Protein 7B2S (pdb70)

B-factor: mean 14.45, std 8.13, range [5.36, 51.47]

Solvent-accessible surface area: 7993 Å² total; per-residue (Å²): 125,143,28,39,177,22,26,3,31,73,76,15,28,39,107,37,17,82,38,56,84,124,48,52,10,0,18,3,69,22,140,79,29,36,0,0,5,1,135,48,28,16,63,160,26,71,46,19,4,27,1,31,1,42,78,28,65,103,125,18,35,1,0,0,0,0,0,60,128,92,5,88,48,59,39,20,1,1,86,20,76,64,0,45,0,0,16,0,17,58,85,38,0,70,0,0,40,89,90,58,84,52,75,115,26,127,35,21,2,87,154,50,4,35,0,1,0,27,0,8,22,121,186,88,15,0,9,0,24,12,76,114,130,92,14,23,65,85,10,35,116,105,6,82,41,85,2,27,2,2,2,0,0,7,120,9,0,51,0,20,4,84,14,12,56,33,35,64,120,103,164,157

Organism: Homo sapiens (NCBI:txid9606)

GO terms:
  GO:0005515 protein binding (F, IPI)
  GO:0061630 ubiquitin protein ligase activity (F, IDA)
  GO:0005737 cytoplasm (C, IDA)
  GO:0030425 dendrite (C, IDA)
  GO:0043161 proteasome-mediated ubiquitin-dependent protein catabolic process (P, IDA)
  GO:0042803 protein homodimerization activity (F, IPI)
  GO:0019904 protein domain specific binding (F, IPI)

Secondary structure (DSSP, 8-state):
--S----B-GGGS-TTEEEETTTTEEEESSSS-EEEEBS--B-SSEEEEEEEEEEE-SS---EEEEE-TT--SSS-TTSSTTEEEEEE-SSEEEEEETTEEEEEEE----TT-EEEEEEETTTTEEEEEETTEE-SS--BS---S-BEEEEEE-TTEEEEEE-S---TTS--

Sequence (172 aa):
SMVAWFAFDPGSAHSSDIILSNDNLTVTCSSYYDDRVVLGKTGFSKGIHYWELTVDRYDNHPDPAFGVARMDVMMKDVMMLGKDDKAWAMYVDNNRSWFMHNNSHTNRTEGGITKGATTIGVLLDFNRKNLTFFINDEQQGPIAFDNVEGLFFPAVVSLLNRRNVQVTLHTGLPVPDFYS

Radius of gyration: 14.25 Å; Cα contacts (8 Å, |Δi|>4): 526; chains: 1; bounding box: 33×34×36 Å

Structure (mmCIF, N/CA/C/O backbone):
data_7B2S
#
_entry.id   7B2S
#
_cell.length_a   61.620
_cell.length_b   45.280
_cell.length_c   57.657
_cell.angle_alpha   90.000
_cell.angle_beta   106.960
_cell.angle_gamma   90.000
#
_symmetry.space_group_name_H-M   'C 1 2 1'
#
loop_
_entity.id
_entity.type
_entity.pdbx_description
1 polymer 'E3 ubiquitin-protein ligase TRIM9'
2 non-polymer 'SULFATE ION'
3 water water
#
loop_
_atom_site.group_PDB
_atom_site.id
_atom_site.type_symbol
_atom_site.label_atom_id
_atom_site.label_alt_id
_atom_site.label_comp_id
_atom_site.label_asym_id
_atom_site.label_entity_id
_atom_site.label_seq_id
_atom_site.pdbx_PDB_ins_code
_atom_site.Cartn_x
_atom_site.Cartn_y
_atom_site.Cartn_z
_atom_site.occupancy
_atom_site.B_iso_or_equiv
_atom_site.auth_seq_id
_atom_site.auth_comp_id
_atom_site.auth_asym_id
_atom_site.auth_atom_id
_atom_site.pdbx_PDB_model_num
ATOM 1 N N . SER A 1 1 ? -0.221 10.052 18.816 1.00 24.55 533 SER A N 1
ATOM 2 C CA . SER A 1 1 ? 0.803 11.126 18.871 1.00 21.94 533 SER A CA 1
ATOM 3 C C . SER A 1 1 ? 2.005 10.643 19.672 1.00 19.58 533 SER A C 1
ATOM 4 O O . SER A 1 1 ? 1.846 9.869 20.605 1.00 18.92 533 SER A O 1
ATOM 7 N N . MET A 1 2 ? 3.167 11.155 19.355 1.00 19.16 534 MET A N 1
ATOM 8 C CA . MET A 1 2 ? 4.388 10.869 20.138 1.00 19.73 534 MET A CA 1
ATOM 9 C C . MET A 1 2 ? 4.259 11.418 21.587 1.00 18.84 534 MET A C 1
ATOM 10 O O . MET A 1 2 ? 4.713 10.761 22.527 1.00 21.10 534 MET A O 1
ATOM 15 N N . VAL A 1 3 ? 3.612 12.564 21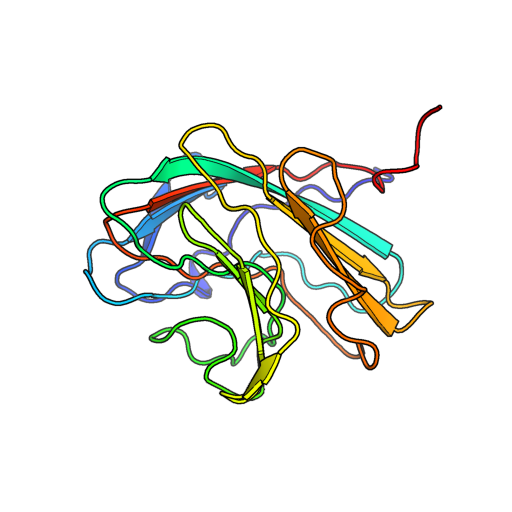.771 1.00 16.36 535 VAL A N 1
ATOM 16 C CA . VAL A 1 3 ? 3.357 13.172 23.116 1.00 14.38 535 VAL A CA 1
ATOM 17 C C . VAL A 1 3 ? 2.040 12.612 23.675 1.00 13.99 535 VAL A C 1
ATOM 18 O O . VAL A 1 3 ? 1.218 12.173 22.899 1.00 17.21 535 VAL A O 1
ATOM 22 N N . ALA A 1 4 ? 1.846 12.660 24.976 1.00 13.59 536 ALA A N 1
ATOM 23 C CA . ALA A 1 4 ? 0.593 12.229 25.640 1.00 13.67 536 ALA A CA 1
ATOM 24 C C . ALA A 1 4 ? -0.197 13.495 25.936 1.00 13.03 536 ALA A C 1
ATOM 25 O O . ALA A 1 4 ? 0.377 14.405 26.518 1.00 14.20 536 ALA A O 1
ATOM 27 N N . TRP A 1 5 ? -1.445 13.488 25.618 1.00 12.13 537 TRP A N 1
ATOM 28 C CA . TRP A 1 5 ? -2.391 14.547 26.014 1.00 12.07 537 TRP A CA 1
ATOM 29 C C . TRP A 1 5 ? -3.254 13.976 27.133 1.00 12.21 537 TRP A C 1
ATOM 30 O O . TRP A 1 5 ? -3.788 12.857 26.967 1.00 14.69 537 TRP A O 1
ATOM 41 N N . PHE A 1 6 ? -3.353 14.663 28.252 1.00 10.94 538 PHE A N 1
ATOM 42 C CA . PHE A 1 6 ? -4.242 14.234 29.362 1.00 10.73 538 PHE A CA 1
ATOM 43 C C . PHE A 1 6 ? -4.689 15.450 30.134 1.00 9.46 538 PHE A C 1
ATOM 44 O O . PHE A 1 6 ? -4.114 16.525 30.029 1.00 9.50 538 PHE A O 1
ATOM 52 N N . ALA A 1 7 ? -5.622 15.207 31.041 1.00 8.61 539 ALA A N 1
ATOM 53 C CA . ALA A 1 7 ? -6.129 16.202 31.982 1.00 8.05 539 ALA A CA 1
ATOM 54 C C . ALA A 1 7 ? -6.074 15.597 33.377 1.00 7.57 539 ALA A C 1
ATOM 55 O O . ALA A 1 7 ? -5.701 14.440 33.523 1.00 7.53 539 ALA A O 1
ATOM 57 N N . PHE A 1 8 ? -6.502 16.345 34.370 1.00 7.01 540 PHE A N 1
ATOM 58 C CA . PHE A 1 8 ? -6.687 15.790 35.718 1.00 6.97 540 PHE A CA 1
ATOM 59 C C . PHE A 1 8 ? -7.922 14.889 35.751 1.00 7.68 540 PHE A C 1
ATOM 60 O O . PHE A 1 8 ? -8.876 15.102 35.036 1.00 8.03 540 PHE A O 1
ATOM 68 N N . ASP A 1 9 ? -7.895 13.957 36.699 1.00 8.15 541 ASP A N 1
ATOM 69 C CA . ASP A 1 9 ? -8.963 12.963 36.920 1.00 9.14 541 ASP A CA 1
ATOM 70 C C . ASP A 1 9 ? -9.828 13.483 38.042 1.00 9.15 541 ASP A C 1
ATOM 71 O O . ASP A 1 9 ? -9.433 13.444 39.191 1.00 8.97 541 ASP A O 1
ATOM 76 N N . PRO A 1 10 ? -11.080 13.872 37.774 1.00 9.44 542 PRO A N 1
ATOM 77 C CA . PRO A 1 10 ? -11.972 14.284 38.851 1.00 10.28 542 PRO A CA 1
ATOM 78 C C . PRO A 1 10 ? -12.220 13.212 39.909 1.00 10.93 542 PRO A C 1
ATOM 79 O O . PRO A 1 10 ? -12.432 13.579 41.074 1.00 12.60 542 PRO A O 1
ATOM 83 N N . GLY A 1 11 ? -12.107 11.945 39.546 1.00 11.52 543 GLY A N 1
ATOM 84 C CA . GLY A 1 11 ? -12.306 10.850 40.515 1.00 12.46 543 GLY A CA 1
ATOM 85 C C . GLY A 1 11 ? -11.145 10.680 41.450 1.00 12.97 543 GLY A C 1
ATOM 86 O O . GLY A 1 11 ? -11.239 9.850 42.388 1.00 16.58 543 GLY A O 1
ATOM 87 N N . SER A 1 12 ? -10.016 11.281 41.159 1.00 12.22 544 SER A N 1
ATOM 88 C CA . SER A 1 12 ? -8.824 11.153 42.004 1.00 12.03 544 SER A CA 1
ATOM 89 C C . SER A 1 12 ? -8.796 12.264 43.044 1.00 12.22 544 SER A C 1
ATOM 90 O O . SER A 1 12 ? -7.897 12.219 43.939 1.00 14.25 544 SER A O 1
ATOM 93 N N . ALA A 1 13 ? -9.637 13.291 42.884 1.00 10.67 545 ALA A N 1
ATOM 94 C CA . ALA A 1 13 ? -9.462 14.545 43.609 1.00 10.01 545 ALA A CA 1
ATOM 95 C C . ALA A 1 13 ? -10.046 14.430 45.002 1.00 9.82 545 ALA A C 1
ATOM 96 O O . ALA A 1 13 ? -11.163 13.866 45.173 1.00 11.45 545 ALA A O 1
ATOM 98 N N . HIS A 1 14 ? -9.381 15.028 45.970 1.00 9.13 546 HIS A N 1
ATOM 99 C CA . HIS A 1 14 ? -10.072 15.328 47.257 1.00 10.05 546 HIS A CA 1
ATOM 100 C C . HIS A 1 14 ? -11.361 16.123 46.990 1.00 10.27 546 HIS A C 1
ATOM 101 O O . HIS A 1 14 ? -11.392 16.956 46.076 1.00 9.63 546 HIS A O 1
ATOM 108 N N . SER A 1 15 ? -12.324 16.040 47.900 1.00 11.08 547 SER A N 1
ATOM 109 C CA A SER A 1 15 ? -13.603 16.785 47.774 0.50 11.71 547 SER A CA 1
ATOM 110 C CA B SER A 1 15 ? -13.600 16.792 47.813 0.50 11.97 547 SER A CA 1
ATOM 111 C C . SER A 1 15 ? -13.363 18.304 47.713 1.00 11.34 547 SER A C 1
ATOM 112 O O . SER A 1 15 ? -14.175 18.980 47.096 1.00 12.49 547 SER A O 1
ATOM 117 N N . ASP A 1 16 ? -12.309 18.843 48.332 1.00 10.77 548 ASP A N 1
ATOM 118 C CA . ASP A 1 16 ? -12.095 20.327 48.386 1.00 10.33 548 ASP A CA 1
ATOM 119 C C . ASP A 1 16 ? -11.437 20.842 47.085 1.00 9.29 548 ASP A C 1
ATOM 120 O O . ASP A 1 16 ? -11.332 22.051 46.920 1.00 9.88 548 ASP A O 1
ATOM 125 N N . ILE A 1 17 ? -10.920 19.955 46.253 1.00 8.56 549 ILE A N 1
ATOM 126 C CA . ILE A 1 17 ? -10.294 20.369 44.966 1.00 8.29 549 ILE A CA 1
ATOM 127 C C . ILE A 1 17 ? -11.385 20.930 44.063 1.00 8.21 549 ILE A C 1
ATOM 128 O O . ILE A 1 17 ? -12.462 20.311 43.943 1.00 8.98 549 ILE A O 1
ATOM 133 N N . ILE A 1 18 ? -11.058 22.020 43.367 1.00 8.10 550 ILE A N 1
ATOM 134 C CA . ILE A 1 18 ? -11.930 22.615 42.330 1.00 8.43 550 ILE A CA 1
ATOM 135 C C . ILE A 1 18 ? -11.234 22.466 40.986 1.00 7.88 550 ILE A C 1
ATOM 136 O O . ILE A 1 18 ? -10.175 23.134 40.769 1.00 7.82 550 ILE A O 1
ATOM 141 N N . LEU A 1 19 ? -11.793 21.627 40.121 1.00 8.14 551 LEU A N 1
ATOM 142 C CA . LEU A 1 19 ? -11.298 21.448 38.747 1.00 8.02 551 LEU A CA 1
ATOM 143 C C . LEU A 1 19 ? -12.141 22.304 37.819 1.00 8.38 551 LEU A C 1
ATOM 144 O O . LEU A 1 19 ? -13.359 22.351 37.975 1.00 9.93 551 LEU A O 1
ATOM 149 N N . SER A 1 20 ? -11.513 22.926 36.863 1.00 7.86 552 SER A N 1
ATOM 150 C CA . SER A 1 20 ? -12.202 23.740 35.856 1.00 8.04 552 SER A CA 1
ATOM 151 C C . SER A 1 20 ? -11.483 23.638 34.533 1.00 7.35 552 SER A C 1
ATOM 152 O O . SER A 1 20 ? -10.431 22.955 34.466 1.00 6.77 552 SER A O 1
ATOM 155 N N . ASN A 1 21 ? -11.969 24.294 33.513 1.00 7.81 553 ASN A N 1
ATOM 156 C CA . ASN A 1 21 ? -11.236 24.437 32.247 1.00 7.46 553 ASN A CA 1
ATOM 157 C C . ASN A 1 21 ? -10.925 23.041 31.660 1.00 7.31 553 ASN A C 1
ATOM 158 O O . ASN A 1 21 ? -9.758 22.729 31.435 1.00 6.91 553 ASN A O 1
ATOM 163 N N . ASP A 1 22 ? -11.940 22.184 31.471 1.00 7.82 554 ASP A N 1
ATOM 164 C CA . ASP A 1 22 ? -11.773 20.849 30.873 1.00 8.32 554 ASP A CA 1
ATOM 165 C C . ASP A 1 22 ? -10.837 20.027 31.750 1.00 7.38 554 ASP A C 1
ATOM 166 O O . ASP A 1 22 ? -10.108 19.190 31.250 1.00 7.91 554 ASP A O 1
ATOM 171 N N . ASN A 1 23 ? -10.955 20.217 33.063 1.00 7.01 555 ASN A N 1
ATOM 172 C CA . ASN A 1 23 ? -10.145 19.507 34.070 1.00 6.98 555 ASN A CA 1
ATOM 173 C C . ASN A 1 23 ? -8.663 19.774 33.882 1.00 6.37 555 ASN A C 1
ATOM 174 O O . ASN A 1 23 ? -7.876 18.960 34.311 1.00 6.65 555 ASN A O 1
ATOM 179 N N . LEU A 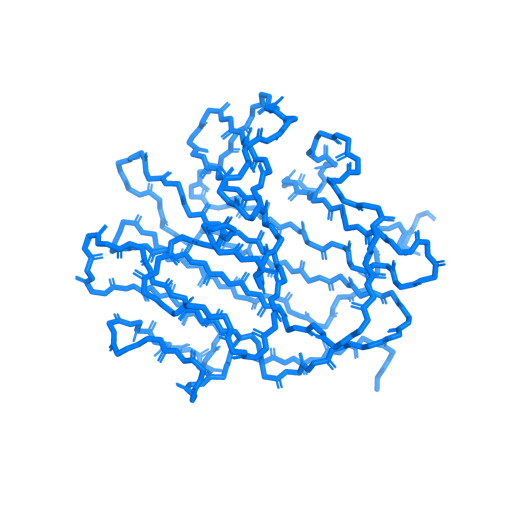1 24 ? -8.286 20.914 33.331 1.00 6.18 556 LEU A N 1
ATOM 180 C CA . LEU A 1 24 ? -6.872 21.313 33.147 1.00 6.31 556 LEU A CA 1
ATOM 181 C C . LEU A 1 24 ? -6.473 22.320 34.190 1.00 6.24 556 LEU A C 1
ATOM 182 O O . LEU A 1 24 ? -5.270 22.479 34.384 1.00 7.16 556 LEU A O 1
ATOM 187 N N . THR A 1 25 ? -7.378 22.976 34.858 1.00 6.25 557 THR A N 1
ATOM 188 C CA . THR A 1 25 ? -7.045 23.989 35.881 1.00 6.57 557 THR A CA 1
ATOM 189 C C . THR A 1 25 ? -7.525 23.498 37.213 1.00 7.03 557 THR A C 1
ATOM 190 O O . THR A 1 25 ? -8.632 22.876 37.300 1.00 6.87 557 THR A O 1
ATOM 194 N N . VAL A 1 26 ? -6.718 23.708 38.225 1.00 6.84 558 VAL A N 1
ATOM 195 C CA . VAL A 1 26 ? -7.068 23.240 39.582 1.00 7.40 558 VAL A CA 1
ATOM 196 C C . VAL A 1 26 ? -6.759 24.307 40.607 1.00 7.28 558 VAL A C 1
ATOM 197 O O . VAL A 1 26 ? -5.699 24.982 40.559 1.00 7.13 558 VAL A O 1
ATOM 201 N N . THR A 1 27 ? -7.649 24.395 41.574 1.00 7.65 559 THR A N 1
ATOM 202 C CA . THR A 1 27 ? -7.394 25.105 42.831 1.00 8.58 559 THR A CA 1
ATOM 203 C C . THR A 1 27 ? -8.107 24.298 43.931 1.00 8.61 559 THR A C 1
ATOM 204 O O . THR A 1 27 ? -8.453 23.133 43.737 1.00 8.34 559 THR A O 1
ATOM 208 N N . CYS A 1 28 ? -8.252 24.906 45.094 1.00 9.01 560 CYS A N 1
ATOM 209 C CA . CYS A 1 28 ? -8.769 24.229 46.271 1.00 9.28 560 CYS A CA 1
ATOM 210 C C . CYS A 1 28 ? -9.613 25.226 47.031 1.00 9.90 560 CYS A C 1
ATOM 211 O O . CYS A 1 28 ? -9.252 26.392 47.021 1.00 10.19 560 CYS A O 1
ATOM 214 N N . SER A 1 29 ? -10.626 24.763 47.744 1.00 10.62 561 SER A N 1
ATOM 215 C CA . SER A 1 29 ? -11.441 25.675 48.607 1.00 11.62 561 SER A CA 1
ATOM 216 C C . SER A 1 29 ? -10.833 25.824 50.008 1.00 12.32 561 SER A C 1
ATOM 217 O O . SER A 1 29 ? -11.237 26.756 50.718 1.00 14.03 561 SER A O 1
ATOM 220 N N . SER A 1 30 ? -9.938 24.948 50.411 1.00 11.93 562 SER A N 1
ATOM 221 C CA . SER A 1 30 ? -9.444 24.834 51.798 1.00 12.66 562 SER A CA 1
ATOM 222 C C . SER A 1 30 ? -8.110 25.554 51.901 1.00 12.06 562 SER A C 1
ATOM 223 O O . SER A 1 30 ? -7.320 25.530 50.945 1.00 10.97 562 SER A O 1
ATOM 226 N N . TYR A 1 31 ? -7.749 26.012 53.106 1.00 12.21 563 TYR A N 1
ATOM 227 C CA A TYR A 1 31 ? -6.400 26.385 53.491 0.50 12.76 563 TYR A CA 1
ATOM 228 C CA B TYR A 1 31 ? -6.323 26.412 53.356 0.50 11.92 563 TYR A CA 1
ATOM 229 C C . TYR A 1 31 ? -5.455 25.169 53.536 1.00 11.73 563 TYR A C 1
ATOM 230 O O . TYR A 1 31 ? -4.234 25.305 53.436 1.00 12.23 563 TYR A O 1
ATOM 247 N N . ASP A 1 32 ? -6.040 24.008 53.749 1.00 12.55 564 ASP A N 1
ATOM 248 C CA . ASP A 1 32 ? -5.263 22.744 53.806 1.00 13.84 564 ASP A CA 1
ATOM 249 C C . ASP A 1 32 ? -4.926 22.292 52.388 1.00 12.66 564 ASP A C 1
ATOM 250 O O . ASP A 1 32 ? -5.753 22.487 51.465 1.00 12.74 564 ASP A O 1
ATOM 255 N N . ASP A 1 33 ? -3.728 21.801 52.205 1.00 12.79 565 ASP A N 1
ATOM 256 C CA . ASP A 1 33 ? -3.284 21.240 50.903 1.00 12.52 565 ASP A CA 1
ATOM 257 C C . ASP A 1 33 ? -4.060 19.953 50.611 1.00 10.74 565 ASP A C 1
ATOM 258 O O . ASP A 1 33 ? -4.225 19.086 51.502 1.00 11.99 565 ASP A O 1
ATOM 263 N N . ARG A 1 34 ? -4.509 19.814 49.371 1.00 8.75 566 ARG A N 1
ATOM 264 C CA . ARG A 1 34 ? -5.281 18.654 48.904 1.00 8.57 566 ARG A CA 1
ATOM 265 C C . ARG A 1 34 ? -4.729 18.216 47.548 1.00 7.42 566 ARG A C 1
ATOM 266 O O . ARG A 1 34 ? -4.144 19.056 46.832 1.00 6.64 566 ARG A O 1
ATOM 274 N N . VAL A 1 35 ? -5.006 16.977 47.179 1.00 7.16 567 VAL A N 1
ATOM 275 C CA . VAL A 1 35 ? -4.384 16.312 46.010 1.00 6.82 567 VAL A CA 1
ATOM 276 C C . VAL A 1 35 ? -5.371 16.148 44.871 1.00 6.74 567 VAL A C 1
ATOM 277 O O . VAL A 1 35 ? -6.532 15.767 45.061 1.00 7.33 567 VAL A O 1
ATOM 281 N N . VAL A 1 36 ? -4.829 16.236 43.667 1.00 6.59 568 VAL A N 1
ATOM 282 C CA . VAL A 1 36 ? -5.468 15.682 42.469 1.00 7.10 568 VAL A CA 1
ATOM 283 C C . VAL A 1 36 ? -4.405 14.987 41.603 1.00 6.62 568 VAL A C 1
ATOM 284 O O . VAL A 1 36 ? -3.236 15.367 41.658 1.00 6.46 568 VAL A O 1
ATOM 288 N N . LEU A 1 37 ? -4.825 13.973 40.854 1.00 6.73 569 LEU A N 1
ATOM 289 C CA . LEU A 1 37 ? -3.929 13.219 39.950 1.00 7.08 569 LEU A CA 1
ATOM 290 C C . LEU A 1 37 ? -4.325 13.431 38.511 1.00 7.14 569 LEU A C 1
ATOM 291 O O . LEU A 1 37 ? -5.495 13.687 38.188 1.00 7.24 569 LEU A O 1
ATOM 296 N N . GLY A 1 38 ? -3.360 13.207 37.644 1.00 6.97 570 GLY A N 1
ATOM 297 C CA . GLY A 1 38 ? -3.611 13.065 36.210 1.00 7.57 570 GLY A CA 1
ATOM 298 C C . GLY A 1 38 ? -4.386 11.803 35.910 1.00 8.61 570 GLY A C 1
ATOM 299 O O . GLY A 1 38 ? -4.271 10.802 36.625 1.00 9.38 570 GLY A O 1
ATOM 300 N N . LYS A 1 39 ? -5.138 11.811 34.828 1.00 9.21 571 LYS A N 1
ATOM 301 C CA . LYS A 1 39 ? -5.956 10.650 34.427 1.00 10.67 571 LYS A CA 1
ATOM 302 C C . LYS A 1 39 ? -5.091 9.537 33.789 1.00 10.61 571 LYS A C 1
ATOM 303 O O . LYS A 1 39 ? -5.518 8.380 33.888 1.00 12.75 571 LYS A O 1
ATOM 309 N N . THR A 1 40 ? -3.992 9.865 33.133 1.00 10.03 572 THR A N 1
ATOM 310 C CA . THR A 1 40 ? -3.104 8.873 32.481 1.00 10.15 572 THR A CA 1
ATOM 311 C C . THR A 1 40 ? -2.012 8.415 33.460 1.00 9.82 572 THR A C 1
ATOM 312 O O . THR A 1 40 ? -1.320 9.274 34.003 1.00 10.72 572 THR A O 1
ATOM 316 N N . GLY A 1 41 ? -1.917 7.136 33.659 1.00 10.66 573 GLY A N 1
ATOM 317 C CA . GLY A 1 41 ? -0.811 6.539 34.413 1.00 10.82 573 GLY A CA 1
ATOM 318 C C . GLY A 1 41 ? 0.334 6.123 33.488 1.00 11.40 573 GLY A C 1
ATOM 319 O O . GLY A 1 41 ? 0.076 5.760 32.307 1.00 12.81 573 GLY A O 1
ATOM 320 N N . PHE A 1 42 ? 1.555 6.216 33.984 1.00 9.55 574 PHE A N 1
ATOM 321 C CA . PHE A 1 42 ? 2.764 5.834 33.235 1.00 9.89 574 PHE A CA 1
ATOM 322 C C . PHE A 1 42 ? 3.513 4.746 33.995 1.00 9.67 574 PHE A C 1
ATOM 323 O O . PHE A 1 42 ? 3.546 4.754 35.232 1.00 9.39 574 PHE A O 1
ATOM 331 N N . SER A 1 43 ? 4.077 3.793 33.271 1.00 9.95 575 SER A N 1
ATOM 332 C CA . SER A 1 43 ? 4.835 2.679 33.878 1.00 10.94 575 SER A CA 1
ATOM 333 C C . SER A 1 43 ? 6.100 2.367 33.106 1.00 10.77 575 SER A C 1
ATOM 334 O O . SER A 1 43 ? 6.862 1.491 33.586 1.00 11.86 575 SER A O 1
ATOM 337 N N . LYS A 1 44 ? 6.377 3.090 32.043 1.00 10.88 576 LYS A N 1
ATOM 338 C CA . LYS A 1 44 ? 7.569 2.854 31.207 1.00 11.62 576 LYS A CA 1
ATOM 339 C C . LYS A 1 44 ? 7.850 4.101 30.385 1.00 11.22 576 LYS A C 1
ATOM 340 O O . LYS A 1 44 ? 6.985 4.997 30.361 1.00 11.08 576 LYS A O 1
ATOM 346 N N . GLY A 1 45 ? 9.026 4.171 29.783 1.00 11.61 577 GLY A N 1
ATOM 347 C CA . GLY A 1 45 ? 9.399 5.273 28.899 1.00 11.55 577 GLY A CA 1
ATOM 348 C C . GLY A 1 45 ? 9.761 6.512 29.685 1.00 11.33 577 GLY A C 1
ATOM 349 O O . GLY A 1 45 ? 10.138 6.431 30.898 1.00 11.85 577 GLY A O 1
ATOM 350 N N . ILE A 1 46 ? 9.709 7.619 29.007 1.00 10.88 578 ILE A N 1
ATOM 351 C CA . ILE A 1 46 ? 10.093 8.933 29.562 1.00 10.99 578 ILE A CA 1
ATOM 352 C C . ILE A 1 46 ? 9.026 9.934 29.214 1.00 10.50 578 ILE A C 1
ATOM 353 O O . ILE A 1 46 ? 8.554 9.959 28.072 1.00 11.63 578 ILE A O 1
ATOM 358 N N . HIS A 1 47 ? 8.607 10.704 30.197 1.00 9.84 579 HIS A N 1
ATOM 359 C CA . HIS A 1 47 ? 7.436 11.591 30.067 1.00 9.41 579 HIS A CA 1
ATOM 360 C C . HIS A 1 47 ? 7.700 12.899 30.775 1.00 8.79 579 HIS A C 1
ATOM 361 O O . HIS A 1 47 ? 8.199 12.883 31.916 1.00 8.65 579 HIS A O 1
ATOM 368 N N . TYR A 1 48 ? 7.322 13.978 30.143 1.00 7.95 580 TYR A N 1
ATOM 369 C CA . TYR A 1 48 ? 7.465 15.353 30.638 1.00 7.54 580 TYR A CA 1
ATOM 370 C C . TYR A 1 48 ? 6.142 16.077 30.538 1.00 6.81 580 TYR A C 1
ATOM 371 O O . TYR A 1 48 ? 5.496 16.047 29.483 1.00 8.04 580 TYR A O 1
ATOM 380 N N . TRP A 1 49 ? 5.766 16.784 31.595 1.00 5.81 581 TRP A N 1
ATOM 381 C CA . TRP A 1 49 ? 4.601 17.693 31.565 1.00 5.72 581 TRP A CA 1
ATOM 382 C C . TRP A 1 49 ? 4.918 18.921 32.393 1.00 5.94 581 TRP A C 1
ATOM 383 O O . TRP A 1 49 ? 5.868 18.903 33.160 1.00 6.07 581 TRP A O 1
ATOM 394 N N . GLU A 1 50 ? 4.087 19.931 32.291 1.00 6.31 582 GLU A N 1
ATOM 395 C CA . GLU A 1 50 ? 4.306 21.216 32.964 1.00 7.13 582 GLU A CA 1
ATOM 396 C C . GLU A 1 50 ? 3.035 21.689 33.632 1.00 7.08 582 GLU A C 1
ATOM 397 O O . GLU A 1 50 ? 1.918 21.333 33.211 1.00 6.97 582 GLU A O 1
ATOM 403 N N . LEU A 1 51 ? 3.205 22.408 34.710 1.00 7.40 583 LEU A N 1
ATOM 404 C CA . LEU A 1 51 ? 2.144 23.186 35.392 1.00 7.96 583 LEU A CA 1
ATOM 405 C C . LEU A 1 51 ? 2.496 24.662 35.280 1.00 8.11 583 LEU A C 1
ATOM 406 O O . LEU A 1 51 ? 3.663 25.035 35.607 1.00 8.20 583 LEU A O 1
ATOM 411 N N . THR A 1 52 ? 1.545 25.489 34.904 1.00 8.06 584 THR A N 1
ATOM 412 C CA . THR A 1 52 ? 1.697 26.956 34.973 1.00 9.29 584 THR A CA 1
ATOM 413 C C . THR A 1 52 ? 1.028 27.462 36.238 1.00 8.96 584 THR A C 1
ATOM 414 O O . THR A 1 52 ? -0.101 27.029 36.580 1.00 8.87 584 THR A O 1
ATOM 418 N N . VAL A 1 53 ? 1.713 28.338 36.940 1.00 9.38 585 VAL A N 1
ATOM 419 C CA . VAL A 1 53 ? 1.187 28.936 38.185 1.00 10.35 585 VAL A CA 1
ATOM 420 C C . VAL A 1 53 ? 0.327 30.123 37.806 1.00 10.74 585 VAL A C 1
ATOM 421 O O . VAL A 1 53 ? 0.861 31.161 37.328 1.00 12.19 585 VAL A O 1
ATOM 425 N N . ASP A 1 54 ? -0.975 29.959 37.828 1.00 10.66 586 ASP A N 1
ATOM 426 C CA . ASP A 1 54 ? -1.922 31.034 37.456 1.00 11.34 586 ASP A CA 1
ATOM 427 C C . ASP A 1 54 ? -2.039 32.038 38.597 1.00 11.54 586 ASP A C 1
ATOM 428 O O . ASP A 1 54 ? -2.390 33.196 38.328 1.00 12.93 586 ASP A O 1
ATOM 433 N N . ARG A 1 55 ? -1.939 31.572 39.830 1.00 10.80 587 ARG A N 1
ATOM 434 C CA . ARG A 1 55 ? -2.166 32.409 41.031 1.00 11.05 587 ARG A CA 1
ATOM 435 C C . ARG A 1 55 ? -1.273 31.864 42.132 1.00 10.53 587 ARG A C 1
ATOM 436 O O . ARG A 1 55 ? -1.215 30.646 42.308 1.00 9.77 587 ARG A O 1
ATOM 444 N N . TYR A 1 56 ? -0.568 32.750 42.813 1.00 10.42 588 TYR A N 1
ATOM 445 C CA . TYR A 1 56 ? 0.294 32.419 43.949 1.00 10.57 588 TYR A CA 1
ATOM 446 C C . TYR A 1 56 ? 0.197 33.555 44.951 1.00 11.59 588 TYR A C 1
ATOM 447 O O . TYR A 1 56 ? 0.883 34.558 44.774 1.00 12.24 588 TYR A O 1
ATOM 456 N N . ASP A 1 57 ? -0.686 33.394 45.908 1.00 12.03 589 ASP A N 1
ATOM 457 C CA . ASP A 1 57 ? -0.974 34.408 46.958 1.00 12.85 589 ASP A CA 1
ATOM 458 C C . ASP A 1 57 ? -0.379 33.963 48.299 1.00 13.15 589 ASP A C 1
ATOM 459 O O . ASP A 1 57 ? -0.294 32.758 48.574 1.00 12.45 589 ASP A O 1
ATOM 464 N N . ASN A 1 58 ? 0.089 34.908 49.106 1.00 14.07 590 ASN A N 1
ATOM 465 C CA . ASN A 1 58 ? 0.789 34.575 50.373 1.00 14.73 590 ASN A CA 1
ATOM 466 C C . ASN A 1 58 ? 2.009 33.695 50.071 1.00 14.67 590 ASN A C 1
ATOM 467 O O . ASN A 1 58 ? 2.668 33.979 49.085 1.00 14.39 590 ASN A O 1
ATOM 472 N N . HIS A 1 59 ? 2.335 32.717 50.906 1.00 16.07 591 HIS A N 1
ATOM 473 C CA . HIS A 1 59 ? 3.635 31.987 50.802 1.00 17.40 591 HIS A CA 1
ATOM 474 C C . HIS A 1 59 ? 3.430 30.499 50.982 1.00 15.23 591 HIS A C 1
ATOM 475 O O . HIS A 1 59 ? 4.098 29.857 51.778 1.00 15.18 591 HIS A O 1
ATOM 482 N N . PRO A 1 60 ? 2.466 29.887 50.265 1.00 13.35 592 PRO A N 1
ATOM 483 C CA . PRO A 1 60 ? 2.220 28.480 50.435 1.00 12.22 592 PRO A CA 1
ATOM 484 C C . PRO A 1 60 ? 3.286 27.605 49.748 1.00 11.15 592 PRO A C 1
ATOM 485 O O . PRO A 1 60 ? 4.166 28.135 49.053 1.00 10.86 592 PRO A O 1
ATOM 489 N N . ASP A 1 61 ? 3.178 26.315 49.972 1.00 10.48 593 ASP A N 1
ATOM 490 C CA . ASP A 1 61 ? 4.103 25.289 49.449 1.00 10.47 593 ASP A CA 1
ATOM 491 C C . ASP A 1 61 ? 3.333 24.286 48.605 1.00 9.06 593 ASP A C 1
ATOM 492 O O . ASP A 1 61 ? 3.204 23.141 48.974 1.00 9.98 593 ASP A O 1
ATOM 497 N N . PRO A 1 62 ? 2.764 24.699 47.462 1.00 8.30 594 PRO A N 1
ATOM 498 C CA . PRO A 1 62 ? 2.189 23.725 46.540 1.00 7.32 594 PRO A CA 1
ATOM 499 C C . PRO A 1 62 ? 3.257 22.696 46.159 1.00 7.10 594 PRO A C 1
ATOM 500 O O . PRO A 1 62 ? 4.451 23.036 46.111 1.00 7.27 594 PRO A O 1
ATOM 504 N N . ALA A 1 63 ? 2.817 21.491 45.866 1.00 6.48 595 ALA A N 1
ATOM 505 C CA . ALA A 1 63 ? 3.716 20.362 45.536 1.00 6.40 595 ALA A CA 1
ATOM 506 C C . ALA A 1 63 ? 3.316 19.741 44.217 1.00 6.13 595 ALA A C 1
ATOM 507 O O . ALA A 1 63 ? 2.154 19.707 43.834 1.00 5.91 595 ALA A O 1
ATOM 509 N N . PHE A 1 64 ? 4.347 19.232 43.555 1.00 6.17 596 PHE A N 1
ATOM 510 C CA . PHE A 1 64 ? 4.272 18.716 42.180 1.00 6.10 596 PHE A CA 1
ATOM 511 C C . PHE A 1 64 ? 5.051 17.424 42.129 1.00 6.02 596 PHE A C 1
ATOM 512 O O . PHE A 1 64 ? 6.184 17.419 42.563 1.00 6.65 596 PHE A O 1
ATOM 520 N N . GLY A 1 65 ? 4.538 16.385 41.528 1.00 5.40 597 GLY A N 1
ATOM 521 C CA . GLY A 1 65 ? 5.332 15.174 41.384 1.00 5.65 597 GLY A CA 1
ATOM 522 C C . GLY A 1 65 ? 4.527 14.054 40.800 1.00 5.50 597 GLY A C 1
ATOM 523 O O . GLY A 1 65 ? 3.742 14.286 39.841 1.00 5.38 597 GLY A O 1
ATOM 524 N N . VAL A 1 66 ? 4.672 12.873 41.361 1.00 5.51 598 VAL A N 1
ATOM 525 C CA . VAL A 1 66 ? 4.009 11.651 40.911 1.00 5.97 598 VAL A CA 1
ATOM 526 C C . VAL A 1 66 ? 3.497 10.908 42.127 1.00 5.92 598 VAL A C 1
ATOM 527 O O . VAL A 1 66 ? 4.091 11.048 43.221 1.00 6.51 598 VAL A O 1
ATOM 531 N N . ALA A 1 67 ? 2.501 10.104 41.929 1.00 6.01 599 ALA A N 1
ATOM 532 C CA . ALA A 1 67 ? 1.921 9.358 43.040 1.00 6.43 599 ALA A CA 1
ATOM 533 C C . ALA A 1 67 ? 1.322 8.069 42.580 1.00 6.97 599 ALA A C 1
ATOM 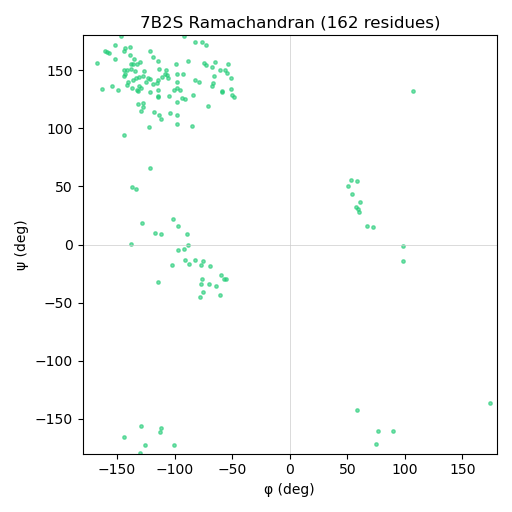534 O O . ALA A 1 67 ? 0.911 7.939 41.400 1.00 7.37 599 ALA A O 1
ATOM 536 N N . ARG A 1 68 ? 1.165 7.163 43.531 1.00 7.64 600 ARG A N 1
ATOM 537 C CA . ARG A 1 68 ? 0.338 5.989 43.326 1.00 8.67 600 ARG A CA 1
ATOM 538 C C . ARG A 1 68 ? -1.132 6.374 43.370 1.00 9.56 600 ARG A C 1
ATOM 539 O O . ARG A 1 68 ? -1.502 7.361 44.017 1.00 9.04 600 ARG A O 1
ATOM 547 N N . MET A 1 69 ? -1.965 5.565 42.742 1.00 10.74 601 MET A N 1
ATOM 548 C CA . MET A 1 69 ? -3.414 5.839 42.706 1.00 12.26 601 MET A CA 1
ATOM 549 C C . MET A 1 69 ? -3.985 5.949 44.137 1.00 11.86 601 MET A C 1
ATOM 550 O O . MET A 1 69 ? -4.935 6.761 44.296 1.00 12.17 601 MET A O 1
ATOM 555 N N . ASP A 1 70 ? -3.433 5.262 45.139 1.00 12.36 602 ASP A N 1
ATOM 556 C CA . ASP A 1 70 ? -4.009 5.246 46.503 1.00 13.22 602 ASP A CA 1
ATOM 557 C C . ASP A 1 70 ? -3.260 6.178 47.449 1.00 12.01 602 ASP A C 1
ATOM 558 O O . ASP A 1 70 ? -3.445 6.087 48.648 1.00 13.08 602 ASP A O 1
ATOM 563 N N . VAL A 1 71 ? -2.553 7.169 46.922 1.00 10.57 603 VAL A N 1
ATOM 564 C CA . VAL A 1 71 ? -1.933 8.215 47.771 1.00 10.18 603 VAL A CA 1
ATOM 565 C C . VAL A 1 71 ? -2.989 8.883 48.683 1.00 10.73 603 VAL A C 1
ATOM 566 O O . VAL A 1 71 ? -4.121 9.077 48.244 1.00 10.32 603 VAL A O 1
ATOM 570 N N . MET A 1 72 ? -2.584 9.305 49.868 1.00 12.15 604 MET A N 1
ATOM 571 C CA A MET A 1 72 ? -3.448 10.171 50.720 0.50 12.97 604 MET A CA 1
ATOM 572 C CA B MET A 1 72 ? -3.423 10.189 50.734 0.50 12.77 604 MET A CA 1
ATOM 573 C C . MET A 1 72 ? -3.882 11.395 49.891 1.00 11.57 604 MET A C 1
ATOM 574 O O . MET A 1 72 ? -3.016 12.054 49.295 1.00 11.13 604 MET A O 1
ATOM 583 N N . LYS A 1 73 ? -5.164 11.717 49.879 1.00 11.32 605 LYS A N 1
ATOM 584 C CA . LYS A 1 73 ? -5.634 12.854 49.056 1.00 10.48 605 LYS A CA 1
ATOM 585 C C . LYS A 1 73 ? -5.764 14.129 49.893 1.00 10.42 605 LYS A C 1
ATOM 586 O O . LYS A 1 73 ? -6.057 15.182 49.289 1.00 9.00 605 LYS A O 1
ATOM 592 N N . ASP A 1 74 ? -5.557 14.080 51.208 1.00 11.52 606 ASP A N 1
ATOM 593 C CA . ASP A 1 74 ? -5.910 15.213 52.070 1.00 12.51 606 ASP A CA 1
ATOM 594 C C . ASP A 1 74 ? -4.700 15.904 52.656 1.00 12.38 606 ASP A C 1
ATOM 595 O O . ASP A 1 74 ? -4.891 16.740 53.530 1.00 13.97 606 ASP A O 1
ATOM 600 N N . VAL A 1 75 ? -3.487 15.582 52.223 1.00 11.15 607 VAL A N 1
ATOM 601 C CA . VAL A 1 75 ? -2.233 16.181 52.723 1.00 11.65 607 VAL A CA 1
ATOM 602 C C . VAL A 1 75 ? -1.283 16.458 51.564 1.00 10.79 607 VAL A C 1
ATOM 603 O O . VAL A 1 75 ? -1.495 15.910 50.477 1.00 10.27 607 VAL A O 1
ATOM 607 N N . MET A 1 76 ? -0.294 17.279 51.807 1.00 11.24 608 MET A N 1
ATOM 608 C CA A MET A 1 76 ? 0.787 17.614 50.840 0.50 11.24 608 MET A CA 1
ATOM 609 C CA B MET A 1 76 ? 0.746 17.616 50.810 0.50 11.55 608 MET A CA 1
ATOM 610 C C . MET A 1 76 ? 1.319 16.330 50.212 1.00 11.12 608 MET A C 1
ATOM 611 O O . MET A 1 76 ? 1.591 15.363 50.941 1.00 10.24 608 MET A O 1
ATOM 620 N N . LEU A 1 77 ? 1.616 16.369 48.933 1.00 9.35 609 LEU A N 1
ATOM 621 C CA . LEU A 1 77 ? 2.328 15.247 48.292 1.00 9.61 609 LEU A CA 1
ATOM 622 C C . LEU A 1 77 ? 3.660 15.020 48.955 1.00 9.60 609 LEU A C 1
ATOM 623 O O . LEU A 1 77 ? 4.422 15.974 49.110 1.00 10.45 609 LEU A O 1
ATOM 628 N N . GLY A 1 78 ? 3.926 13.784 49.289 1.00 9.88 610 GLY A N 1
ATOM 629 C CA . GLY A 1 78 ? 5.196 13.323 49.858 1.00 10.38 610 GLY A CA 1
ATOM 630 C C . GLY A 1 78 ? 5.101 13.201 51.363 1.00 11.64 610 GLY A C 1
ATOM 631 O O . GLY A 1 78 ? 6.074 12.763 51.950 1.00 12.00 610 GLY A O 1
ATOM 632 N N . LYS A 1 79 ? 3.969 13.522 51.982 1.00 11.81 611 LYS A N 1
ATOM 633 C CA . LYS A 1 79 ? 3.784 13.283 53.433 1.00 13.56 611 LYS A CA 1
ATOM 634 C C . LYS A 1 79 ? 3.672 11.798 53.646 1.00 13.65 611 LYS A C 1
ATOM 635 O O . LYS A 1 79 ? 4.167 11.336 54.677 1.00 16.26 611 LYS A O 1
ATOM 641 N N . ASP A 1 80 ? 3.093 11.047 52.736 1.00 12.70 612 ASP A N 1
ATOM 642 C CA . ASP A 1 80 ? 3.023 9.568 52.844 1.00 12.73 612 ASP A CA 1
ATOM 643 C C . ASP A 1 80 ? 4.090 8.895 51.955 1.00 12.47 612 ASP A C 1
ATOM 644 O O . ASP A 1 80 ? 4.903 9.576 51.352 1.00 11.10 612 ASP A O 1
ATOM 649 N N . ASP A 1 81 ? 4.022 7.562 51.841 1.00 13.12 613 ASP A N 1
ATOM 650 C CA . ASP A 1 81 ? 5.048 6.802 51.089 1.00 13.07 613 ASP A CA 1
ATOM 651 C C . ASP A 1 81 ? 4.562 6.518 49.675 1.00 12.23 613 ASP A C 1
ATOM 652 O O . ASP A 1 81 ? 5.163 5.648 49.029 1.00 12.51 613 ASP A O 1
ATOM 657 N N . LYS A 1 82 ? 3.518 7.214 49.214 1.00 10.65 614 LYS A N 1
ATOM 658 C CA . LYS A 1 82 ? 2.908 6.921 47.906 1.00 10.33 614 LYS A CA 1
ATOM 659 C C . LYS A 1 82 ? 3.038 8.106 46.955 1.00 8.98 614 LYS A C 1
ATOM 660 O O . LYS A 1 82 ? 2.440 8.028 45.898 1.00 9.35 614 LYS A O 1
ATOM 666 N N . ALA A 1 83 ? 3.799 9.116 47.292 1.00 8.11 615 ALA A N 1
ATOM 667 C CA . ALA A 1 83 ? 4.074 10.233 46.378 1.00 7.84 615 ALA A CA 1
ATOM 668 C C . ALA A 1 83 ? 5.513 10.676 46.532 1.00 7.78 615 ALA A C 1
ATOM 669 O O . ALA A 1 83 ? 6.087 10.544 47.619 1.00 7.81 615 ALA A O 1
ATOM 671 N N . TRP A 1 84 ? 6.078 11.189 45.462 1.00 7.81 616 TRP A N 1
ATOM 672 C CA . TRP A 1 84 ? 7.449 11.696 45.312 1.00 8.10 616 TRP A CA 1
ATOM 673 C C . TRP A 1 84 ? 7.294 13.060 44.701 1.00 7.62 616 TRP A C 1
ATOM 674 O O . TRP A 1 84 ? 6.726 13.157 43.566 1.00 6.99 616 TRP A O 1
ATOM 685 N N . ALA A 1 85 ? 7.650 14.115 45.390 1.00 7.50 617 ALA A N 1
ATOM 686 C CA . ALA A 1 85 ? 7.259 15.457 44.950 1.00 7.13 617 ALA A CA 1
ATOM 687 C C . ALA A 1 85 ? 8.318 16.499 45.219 1.00 7.28 617 ALA A C 1
ATOM 688 O O . ALA A 1 85 ? 9.225 16.264 46.058 1.00 7.35 617 ALA A O 1
ATOM 690 N N . MET A 1 86 ? 8.156 17.636 44.623 1.00 7.07 618 MET A N 1
ATOM 691 C CA . MET A 1 86 ? 8.840 18.886 44.964 1.00 7.32 618 MET A CA 1
ATOM 692 C C . MET A 1 86 ? 7.797 19.850 45.467 1.00 7.53 618 MET A C 1
ATOM 693 O O . MET A 1 86 ? 6.824 20.050 44.764 1.00 7.60 618 MET A O 1
ATOM 698 N N . TYR A 1 87 ? 7.989 20.439 46.628 1.00 7.34 619 TYR A N 1
ATOM 699 C CA . TYR A 1 87 ? 7.159 21.589 47.054 1.00 7.63 619 TYR A CA 1
ATOM 700 C C . TYR A 1 87 ? 7.994 22.828 46.983 1.00 8.28 619 TYR A C 1
ATOM 701 O O . TYR A 1 87 ? 9.245 22.748 47.091 1.00 8.19 619 TYR A O 1
ATOM 710 N N . VAL A 1 88 ? 7.355 23.968 46.730 1.00 8.33 620 VAL A N 1
ATOM 711 C CA . VAL A 1 88 ? 8.109 25.192 46.404 1.00 9.17 620 VAL A CA 1
ATOM 712 C C . VAL A 1 88 ? 7.277 26.399 46.784 1.00 9.78 620 VAL A C 1
ATOM 713 O O . VAL A 1 88 ? 6.061 26.389 46.554 1.00 9.41 620 VAL A O 1
ATOM 717 N N . ASP A 1 89 ? 7.920 27.375 47.393 1.00 10.28 621 ASP A N 1
ATOM 718 C CA . ASP A 1 89 ? 7.297 28.680 47.701 1.00 11.39 621 ASP A CA 1
ATOM 719 C C . ASP A 1 89 ? 7.948 29.760 46.839 1.00 12.67 621 ASP A C 1
ATOM 720 O O . ASP A 1 89 ? 8.481 29.437 45.756 1.00 12.31 621 ASP A O 1
ATOM 725 N N . ASN A 1 90 ? 7.859 30.994 47.279 1.00 14.67 622 ASN A N 1
ATOM 726 C CA . ASN A 1 90 ? 8.433 32.127 46.521 1.00 16.04 622 ASN A CA 1
ATOM 727 C C . ASN A 1 90 ? 9.963 32.078 46.531 1.00 16.57 622 ASN A C 1
ATOM 728 O O . ASN A 1 90 ? 10.534 32.786 45.696 1.00 18.88 622 ASN A O 1
ATOM 733 N N . ASN A 1 91 ? 10.607 31.339 47.449 1.00 15.82 623 ASN A N 1
ATOM 734 C CA . ASN A 1 91 ? 12.076 31.437 47.722 1.00 17.00 623 ASN A CA 1
ATOM 735 C C . ASN A 1 91 ? 12.869 30.172 47.373 1.00 15.13 623 ASN A C 1
ATOM 736 O O . ASN A 1 91 ? 14.082 30.268 47.165 1.00 14.94 623 ASN A O 1
ATOM 741 N N . ARG A 1 92 ? 12.281 28.987 47.500 1.00 12.80 624 ARG A N 1
ATOM 742 C CA . ARG A 1 92 ? 13.093 27.768 47.625 1.00 12.13 624 ARG A CA 1
ATOM 743 C C . ARG A 1 92 ? 12.200 26.553 47.445 1.00 11.07 624 ARG A C 1
ATOM 744 O O . ARG A 1 92 ? 10.960 26.644 47.686 1.00 11.51 624 ARG A O 1
ATOM 752 N N . SER A 1 93 ? 12.792 25.454 47.060 1.00 10.53 625 SER A N 1
ATOM 753 C CA . SER A 1 93 ? 12.088 24.158 46.988 1.00 9.60 625 SER A CA 1
ATOM 754 C C . SER A 1 93 ? 12.731 23.161 47.922 1.00 9.62 625 SER A C 1
ATOM 755 O O . SER A 1 93 ? 13.906 23.288 48.280 1.00 9.90 625 SER A O 1
ATOM 758 N N . TRP A 1 94 ? 11.971 22.121 48.223 1.00 9.01 626 TRP A N 1
ATOM 759 C CA . TRP A 1 94 ? 12.431 20.865 48.824 1.00 9.15 626 TRP A CA 1
ATOM 760 C C . TRP A 1 94 ? 11.847 19.711 48.055 1.00 8.51 626 TRP A C 1
ATOM 761 O O . TRP A 1 94 ? 10.772 19.869 47.445 1.00 8.09 626 TRP A O 1
ATOM 772 N N . PHE A 1 95 ? 12.495 18.554 48.091 1.00 8.32 627 PHE A N 1
ATOM 773 C CA . PHE A 1 95 ? 11.872 17.293 47.651 1.00 8.51 627 PHE A CA 1
ATOM 774 C C . PHE A 1 95 ? 11.347 16.535 48.841 1.00 8.99 627 PHE A C 1
ATOM 775 O O . PHE A 1 95 ? 11.864 16.663 49.979 1.00 8.96 627 PHE A O 1
ATOM 783 N N . MET A 1 96 ? 10.254 15.819 48.671 1.00 9.10 628 MET A N 1
ATOM 784 C CA . MET A 1 96 ? 9.570 15.147 49.795 1.00 10.90 628 MET A CA 1
ATOM 785 C C . MET A 1 96 ? 9.064 13.786 49.381 1.00 10.21 628 MET A C 1
ATOM 786 O O . MET A 1 96 ? 8.445 13.625 48.291 1.00 8.72 628 MET A O 1
ATOM 791 N N . HIS A 1 97 ? 9.211 12.839 50.277 1.00 10.21 629 HIS A N 1
ATOM 792 C CA . HIS A 1 97 ? 8.699 11.465 50.162 1.00 10.51 629 HIS A CA 1
ATOM 793 C C . HIS A 1 97 ? 8.721 10.864 51.541 1.00 10.93 629 HIS A C 1
ATOM 794 O O . HIS A 1 97 ? 9.741 11.036 52.244 1.00 11.30 629 HIS A O 1
ATOM 801 N N . ASN A 1 98 ? 7.643 10.204 51.932 1.00 11.33 630 ASN A N 1
ATOM 802 C CA . ASN A 1 98 ? 7.553 9.497 53.216 1.00 12.63 630 ASN A CA 1
ATOM 803 C C . ASN A 1 98 ? 7.811 10.469 54.378 1.00 12.57 630 ASN A C 1
ATOM 804 O O . ASN A 1 98 ? 8.404 10.038 55.400 1.00 12.05 630 ASN A O 1
ATOM 809 N N . ASN A 1 99 ? 7.440 11.725 54.235 1.00 12.01 631 ASN A N 1
ATOM 810 C CA . ASN A 1 99 ? 7.615 12.796 55.252 1.00 12.67 631 ASN A CA 1
ATOM 811 C C . ASN A 1 99 ? 9.097 13.129 55.465 1.00 12.76 631 ASN A C 1
ATOM 812 O O . ASN A 1 99 ? 9.406 13.805 56.423 1.00 14.43 631 ASN A O 1
ATOM 817 N N . SER A 1 100 ? 9.958 12.715 54.564 1.00 12.02 632 SER A N 1
ATOM 818 C CA . SER A 1 100 ? 11.395 13.030 54.544 1.00 12.16 632 SER A CA 1
ATOM 819 C C . SER A 1 100 ? 11.628 14.199 53.565 1.00 11.55 632 SER A C 1
ATOM 820 O O . SER A 1 100 ? 11.251 14.079 52.395 1.00 10.42 632 SER A O 1
ATOM 823 N N . HIS A 1 101 ? 12.216 15.294 54.021 1.00 11.08 633 HIS A N 1
ATOM 824 C CA . HIS A 1 101 ? 12.566 16.446 53.180 1.00 10.33 633 HIS A CA 1
ATOM 825 C C . HIS A 1 101 ? 14.008 16.315 52.737 1.00 10.54 633 HIS A C 1
ATOM 826 O O . HIS A 1 101 ? 14.879 16.085 53.609 1.00 10.77 633 HIS A O 1
ATOM 833 N N . THR A 1 102 ? 14.292 16.510 51.452 1.00 10.30 634 THR A N 1
ATOM 834 C CA . THR A 1 102 ? 15.668 16.363 50.913 1.00 10.77 634 THR A CA 1
ATOM 835 C C . THR A 1 102 ? 16.011 17.470 49.919 1.00 10.88 634 THR A C 1
ATOM 836 O O . THR A 1 102 ? 15.100 18.024 49.252 1.00 9.95 634 THR A O 1
ATOM 840 N N . ASN A 1 103 ? 17.297 17.742 49.767 1.00 11.68 635 ASN A N 1
ATOM 841 C CA . ASN A 1 103 ? 17.856 18.531 48.647 1.00 12.97 635 ASN A CA 1
ATOM 842 C C . ASN A 1 103 ? 17.154 19.887 48.521 1.00 12.36 635 ASN A C 1
ATOM 843 O O . ASN A 1 103 ? 16.677 20.236 47.444 1.00 12.90 635 ASN A O 1
ATOM 848 N N . ARG A 1 104 ? 17.128 20.668 49.560 1.00 12.04 636 ARG A N 1
ATOM 849 C CA . ARG A 1 104 ? 16.685 22.058 49.503 1.00 12.03 636 ARG A CA 1
ATOM 850 C C . ARG A 1 104 ? 17.420 22.779 48.384 1.00 12.44 636 ARG A C 1
ATOM 851 O O . ARG A 1 104 ? 18.654 22.651 48.308 1.00 13.84 636 ARG A O 1
ATOM 859 N N . THR A 1 105 ? 16.716 23.534 47.578 1.00 12.18 637 THR A N 1
ATOM 860 C CA . THR A 1 105 ? 17.308 24.266 46.433 1.00 12.99 637 THR A CA 1
ATOM 861 C C . THR A 1 105 ? 16.811 25.700 46.462 1.00 13.39 637 THR A C 1
ATOM 862 O O . THR A 1 105 ? 15.609 25.921 46.584 1.00 13.10 637 THR A O 1
ATOM 866 N N . GLU A 1 106 ? 17.702 26.673 46.320 1.00 15.34 638 GLU A N 1
ATOM 867 C CA . GLU A 1 106 ? 17.290 28.080 46.190 1.00 16.66 638 GLU A CA 1
ATOM 868 C C . GLU A 1 106 ? 16.513 28.317 44.901 1.00 16.36 638 GLU A C 1
ATOM 869 O O . GLU A 1 106 ? 16.817 27.700 43.860 1.00 18.06 638 GLU A O 1
ATOM 875 N N . GLY A 1 107 ? 15.542 29.200 44.983 1.00 15.88 639 GLY A N 1
ATOM 876 C CA . GLY A 1 107 ? 14.713 29.605 43.856 1.00 15.55 639 GLY A CA 1
ATOM 877 C C . GLY A 1 107 ? 13.341 29.041 43.943 1.00 15.49 639 GLY A C 1
ATOM 878 O O . GLY A 1 107 ? 13.215 27.810 44.139 1.00 14.41 639 GLY A O 1
ATOM 879 N N . GLY A 1 108 ? 12.348 29.892 43.741 1.00 14.86 640 GLY A N 1
ATOM 880 C CA . GLY A 1 108 ? 10.949 29.530 43.905 1.00 14.01 640 GLY A CA 1
ATOM 881 C C . GLY A 1 108 ? 10.082 29.898 42.728 1.00 13.83 640 GLY A C 1
ATOM 882 O O . GLY A 1 108 ? 10.606 30.141 41.590 1.00 14.52 640 GLY A O 1
ATOM 883 N N . ILE A 1 109 ? 8.805 30.055 43.007 1.00 12.98 641 ILE A N 1
ATOM 884 C CA . ILE A 1 109 ? 7.777 30.295 41.984 1.00 13.30 641 ILE A CA 1
ATOM 885 C C . ILE A 1 109 ? 7.085 31.608 42.280 1.00 15.48 641 ILE A C 1
ATOM 886 O O . ILE A 1 109 ? 7.196 32.166 43.385 1.00 16.14 641 ILE A O 1
ATOM 891 N N . THR A 1 110 ? 6.356 32.059 41.295 1.00 15.66 642 THR A N 1
ATOM 892 C CA . THR A 1 110 ? 5.583 33.291 41.292 1.00 16.95 642 THR A CA 1
ATOM 893 C C . THR A 1 110 ? 4.500 33.131 40.243 1.00 15.54 642 THR A C 1
ATOM 894 O O . THR A 1 110 ? 4.536 32.151 39.462 1.00 14.01 642 THR A O 1
ATOM 898 N N . LYS A 1 111 ? 3.501 33.971 40.247 1.00 14.88 643 LYS A N 1
ATOM 899 C CA . LYS A 1 111 ? 2.481 33.952 39.194 1.00 14.57 643 LYS A CA 1
ATOM 900 C C . LYS A 1 111 ? 3.208 33.969 37.846 1.00 14.55 643 LYS A C 1
ATOM 901 O O . LYS A 1 111 ? 4.154 34.815 37.646 1.00 15.58 643 LYS A O 1
ATOM 907 N N . GLY A 1 112 ? 2.857 33.053 36.984 1.00 12.78 644 GLY A N 1
ATOM 908 C CA . GLY A 1 112 ? 3.407 32.936 35.644 1.00 13.06 644 GLY A CA 1
ATOM 909 C C . GLY A 1 112 ? 4.493 31.889 35.574 1.00 12.56 644 GLY A C 1
ATOM 910 O O . GLY A 1 112 ? 4.899 31.562 34.457 1.00 13.47 644 GLY A O 1
ATOM 911 N N . ALA A 1 113 ? 5.025 31.411 36.687 1.00 11.96 645 ALA A N 1
ATOM 912 C CA . ALA A 1 113 ? 6.106 30.416 36.625 1.00 11.29 645 ALA A CA 1
ATOM 913 C C . ALA A 1 113 ? 5.593 29.133 36.010 1.00 10.39 645 ALA A C 1
ATOM 914 O O . ALA A 1 113 ? 4.426 28.831 36.137 1.00 10.76 645 ALA A O 1
ATOM 916 N N . THR A 1 114 ? 6.501 28.356 35.468 1.00 9.89 646 THR A N 1
ATOM 917 C CA A THR A 1 114 ? 6.206 26.977 34.992 0.50 9.65 646 THR A CA 1
ATOM 918 C CA B THR A 1 114 ? 6.221 26.988 34.976 0.50 10.19 646 THR A CA 1
ATOM 919 C C . THR A 1 114 ? 7.017 25.995 35.814 1.00 9.67 646 THR A C 1
ATOM 920 O O . THR A 1 114 ? 8.183 26.295 36.156 1.00 10.69 646 THR A O 1
ATOM 927 N N . ILE A 1 115 ? 6.400 24.873 36.155 1.00 8.51 647 ILE A N 1
ATOM 928 C CA . ILE A 1 115 ? 7.045 23.740 36.841 1.00 8.90 647 ILE A CA 1
ATOM 929 C C . ILE A 1 115 ? 7.031 22.590 35.867 1.00 8.56 647 ILE A C 1
ATOM 930 O O . ILE A 1 115 ? 5.927 22.244 35.395 1.00 10.46 647 ILE A O 1
ATOM 935 N N . GLY A 1 116 ? 8.157 21.970 35.597 1.00 7.53 648 GLY A N 1
ATOM 936 C CA . GLY A 1 116 ? 8.232 20.785 34.744 1.00 7.37 648 GLY A CA 1
ATOM 937 C C . GLY A 1 116 ? 8.590 19.566 35.551 1.00 6.93 648 GLY A C 1
ATOM 938 O O . GLY A 1 116 ? 9.367 19.639 36.536 1.00 7.18 648 GLY A O 1
ATOM 939 N N . VAL A 1 117 ? 8.029 18.437 35.184 1.00 6.62 649 VAL A N 1
ATOM 940 C CA . VAL A 1 117 ? 8.233 17.150 35.874 1.00 6.75 649 VAL A CA 1
ATOM 941 C C . VAL A 1 117 ? 8.655 16.141 34.827 1.00 6.80 649 VAL A C 1
ATOM 942 O O . VAL A 1 117 ? 7.921 15.971 33.851 1.00 6.94 649 VAL A O 1
ATOM 946 N N . LEU A 1 118 ? 9.849 15.585 34.971 1.00 6.89 650 LEU A N 1
ATOM 947 C CA . LEU A 1 118 ? 10.414 14.614 34.018 1.00 7.34 650 LEU A CA 1
ATOM 948 C C . LEU A 1 118 ? 10.511 13.248 34.686 1.00 7.44 650 LEU A C 1
ATOM 949 O O . LEU A 1 118 ? 11.370 13.046 35.605 1.00 7.64 650 LEU A O 1
ATOM 954 N N . LEU A 1 119 ? 9.668 12.337 34.292 1.00 7.52 651 LEU A N 1
ATOM 955 C CA . LEU A 1 119 ? 9.542 10.998 34.870 1.00 7.72 651 LEU A CA 1
ATOM 956 C C . LEU A 1 119 ? 10.204 10.028 33.914 1.00 7.94 651 LEU A C 1
ATOM 957 O O . LEU A 1 119 ? 9.722 9.863 32.758 1.00 7.79 651 LEU A O 1
ATOM 962 N N . ASP A 1 120 ? 11.317 9.412 34.314 1.00 8.67 652 ASP A N 1
ATOM 963 C CA . ASP A 1 120 ? 12.174 8.619 33.381 1.00 9.63 652 ASP A CA 1
ATOM 964 C C . ASP A 1 120 ? 12.289 7.208 33.924 1.00 9.91 652 ASP A C 1
ATOM 965 O O . ASP A 1 120 ? 13.085 6.989 34.850 1.00 10.05 652 ASP A O 1
ATOM 970 N N . PHE A 1 121 ? 11.541 6.281 33.368 1.00 10.06 653 PHE A N 1
ATOM 971 C CA . PHE A 1 121 ? 11.569 4.871 33.827 1.00 10.59 653 PHE A CA 1
ATOM 972 C C . PHE A 1 121 ? 12.794 4.120 33.319 1.00 11.64 653 PHE A C 1
ATOM 973 O O . PHE A 1 121 ? 13.157 3.138 33.964 1.00 12.93 653 PHE A O 1
ATOM 981 N N . ASN A 1 122 ? 13.473 4.619 32.311 1.00 11.95 654 ASN A N 1
ATOM 982 C CA . ASN A 1 122 ? 14.688 3.929 31.821 1.00 13.52 654 ASN A CA 1
ATOM 983 C C . ASN A 1 122 ? 15.841 4.176 32.793 1.00 13.33 654 ASN A C 1
ATOM 984 O O . ASN A 1 122 ? 16.546 3.211 33.089 1.00 14.20 654 ASN A O 1
ATOM 989 N N . ARG A 1 123 ? 15.991 5.392 33.325 1.00 12.63 655 ARG A N 1
ATOM 990 C CA . ARG A 1 123 ? 17.000 5.743 34.363 1.00 13.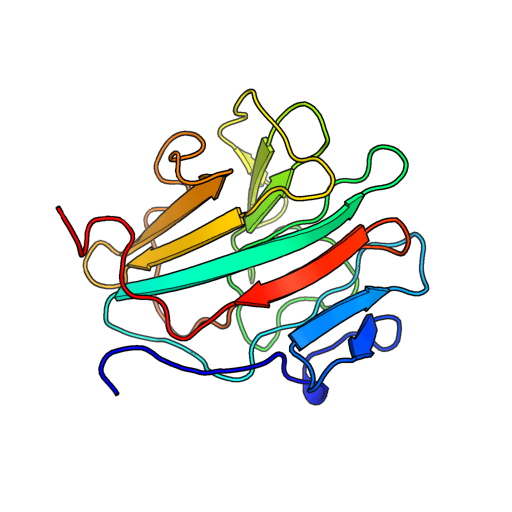02 655 ARG A CA 1
ATOM 991 C C . ARG A 1 123 ? 16.434 5.590 35.776 1.00 12.17 655 ARG A C 1
ATOM 992 O O . ARG A 1 123 ? 17.199 5.724 36.732 1.00 12.62 655 ARG A O 1
ATOM 1000 N N . LYS A 1 124 ? 15.155 5.265 35.899 1.00 11.95 656 LYS A N 1
ATOM 1001 C CA . LYS A 1 124 ? 14.414 5.214 37.180 1.00 11.93 656 LYS A CA 1
ATOM 1002 C C . LYS A 1 124 ? 14.628 6.496 37.942 1.00 12.11 656 LYS A C 1
ATOM 1003 O O . LYS A 1 124 ? 14.789 6.416 39.186 1.00 12.41 656 LYS A O 1
ATOM 1009 N N . ASN A 1 125 ? 14.436 7.652 37.313 1.00 11.66 657 ASN A N 1
ATOM 1010 C CA . ASN A 1 125 ? 14.507 8.885 38.102 1.00 11.73 657 ASN A CA 1
ATOM 1011 C C . ASN A 1 125 ? 13.469 9.924 37.765 1.00 10.16 657 ASN A C 1
ATOM 1012 O O . ASN A 1 125 ? 12.676 9.768 36.850 1.00 10.15 657 ASN A O 1
ATOM 1017 N N . LEU A 1 126 ? 13.428 10.904 38.611 1.00 9.03 658 LEU A N 1
ATOM 1018 C CA . LEU A 1 126 ? 12.460 11.987 38.599 1.00 8.38 658 LEU A CA 1
ATOM 1019 C C . LEU A 1 126 ? 13.231 13.288 38.745 1.00 8.36 658 LEU A C 1
ATOM 1020 O O . LEU A 1 126 ? 13.999 13.399 39.697 1.00 8.76 658 LEU A O 1
ATOM 1025 N N . THR A 1 127 ? 13.102 14.180 37.787 1.00 8.27 659 THR A N 1
ATOM 1026 C CA . THR A 1 127 ? 13.786 15.463 37.747 1.00 8.55 659 THR A CA 1
ATOM 1027 C C . THR A 1 127 ? 12.744 16.568 37.642 1.00 7.70 659 THR A C 1
ATOM 1028 O O . THR A 1 127 ? 11.772 16.418 36.892 1.00 7.88 659 THR A O 1
ATOM 1032 N N . PHE A 1 128 ? 12.990 17.688 38.307 1.00 7.53 660 PHE A N 1
ATOM 1033 C CA . PHE A 1 128 ? 12.106 18.851 38.309 1.00 7.41 660 PHE A CA 1
ATOM 1034 C C . PHE A 1 128 ? 12.778 20.022 37.619 1.00 7.92 660 PHE A C 1
ATOM 1035 O O . PHE A 1 128 ? 14.030 20.174 37.692 1.00 8.28 660 PHE A O 1
ATOM 1043 N N . PHE A 1 129 ? 11.950 20.880 37.031 1.00 7.90 661 PHE A N 1
ATOM 1044 C CA . PHE A 1 129 ? 12.336 22.105 36.325 1.00 8.52 661 PHE A CA 1
ATOM 1045 C C . PHE A 1 129 ? 11.475 23.237 36.837 1.00 8.22 661 PHE A C 1
ATOM 1046 O O . PHE A 1 129 ? 10.285 23.022 37.152 1.00 8.03 661 PHE A O 1
ATOM 1054 N N . ILE A 1 130 ? 12.056 24.418 36.935 1.00 8.72 662 ILE A N 1
ATOM 1055 C CA . ILE A 1 130 ? 11.304 25.665 37.160 1.00 9.31 662 ILE A CA 1
ATOM 1056 C C . ILE A 1 130 ? 11.737 26.639 36.077 1.00 9.96 662 ILE A C 1
ATOM 1057 O O . ILE A 1 130 ? 12.954 26.833 35.887 1.00 10.89 662 ILE A O 1
ATOM 1062 N N . ASN A 1 131 ? 10.787 27.108 35.308 1.00 10.26 663 ASN A N 1
ATOM 1063 C CA . ASN A 1 131 ? 11.038 28.107 34.237 1.00 11.24 663 ASN A CA 1
ATOM 1064 C C . ASN A 1 131 ? 12.132 27.606 33.282 1.00 12.42 663 ASN A C 1
ATOM 1065 O O . ASN A 1 131 ? 13.082 28.371 32.970 1.00 13.65 663 ASN A O 1
ATOM 1070 N N . ASP A 1 132 ? 12.043 26.335 32.913 1.00 13.45 664 ASP A N 1
ATOM 1071 C CA . ASP A 1 132 ? 12.871 25.678 31.868 1.00 15.00 664 ASP A CA 1
ATOM 1072 C C . ASP A 1 132 ? 14.308 25.478 32.350 1.00 15.61 664 ASP A C 1
ATOM 1073 O O . ASP A 1 132 ? 15.143 25.164 31.515 1.00 18.20 664 ASP A O 1
ATOM 1078 N N . GLU A 1 133 ? 14.587 25.592 33.641 1.00 14.45 665 GLU A N 1
ATOM 1079 C CA . GLU A 1 133 ? 15.914 25.266 34.212 1.00 14.95 665 GLU A CA 1
ATOM 1080 C C . GLU A 1 133 ? 15.746 24.129 35.222 1.00 13.15 665 GLU A C 1
ATOM 1081 O O . GLU A 1 133 ? 14.826 24.232 36.044 1.00 12.27 665 GLU A O 1
ATOM 1087 N N . GLN A 1 134 ? 16.634 23.154 35.242 1.00 12.22 666 GLN A N 1
ATOM 1088 C CA . GLN A 1 134 ? 16.581 22.062 36.221 1.00 11.47 666 GLN A CA 1
ATOM 1089 C C . GLN A 1 134 ? 16.664 22.674 37.618 1.00 11.66 666 GLN A C 1
ATOM 1090 O O . GLN A 1 134 ? 17.560 23.511 37.859 1.00 12.64 666 GLN A O 1
ATOM 1096 N N . GLN A 1 135 ? 15.779 22.259 38.511 1.00 10.55 667 GLN A N 1
ATOM 1097 C CA . GLN A 1 135 ? 15.736 22.705 39.924 1.00 11.04 667 GLN A CA 1
ATOM 1098 C C . GLN A 1 135 ? 16.432 21.668 40.775 1.00 11.57 667 GLN A C 1
ATOM 1099 O O . GLN A 1 135 ? 15.844 20.587 40.980 1.00 12.24 667 GLN A O 1
ATOM 1105 N N . GLY A 1 136 ? 17.655 21.958 41.204 1.00 12.61 668 GLY A N 1
ATOM 1106 C CA . GLY A 1 136 ? 18.352 21.050 42.099 1.00 12.71 668 GLY A CA 1
ATOM 1107 C C . GLY A 1 136 ? 18.869 19.823 41.359 1.00 13.38 668 GLY A C 1
ATOM 1108 O O . GLY A 1 136 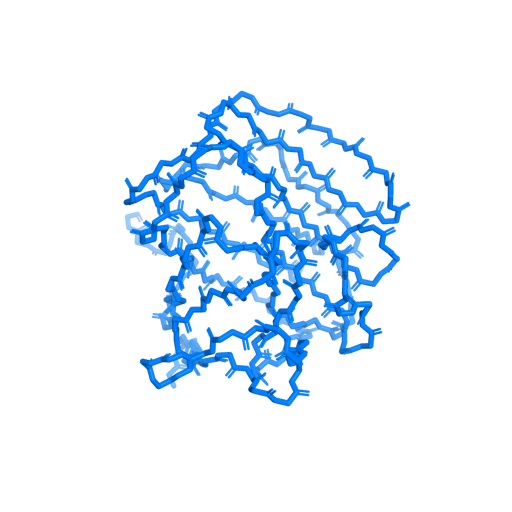? 18.829 19.743 40.117 1.00 13.79 668 GLY A O 1
ATOM 1109 N N . PRO A 1 137 ? 19.373 18.831 42.121 1.00 13.22 669 PRO A N 1
ATOM 1110 C CA . PRO A 1 137 ? 19.790 17.576 41.553 1.00 13.48 669 PRO A CA 1
ATOM 1111 C C . PRO A 1 137 ? 18.579 16.746 41.126 1.00 12.65 669 PRO A C 1
ATOM 1112 O O . PRO A 1 137 ? 17.434 17.060 41.507 1.00 12.22 669 PRO A O 1
ATOM 1116 N N . ILE A 1 138 ? 18.834 15.645 40.432 1.00 12.61 670 ILE A N 1
ATOM 1117 C CA . ILE A 1 138 ? 17.817 14.574 40.236 1.00 12.31 670 ILE A CA 1
ATOM 1118 C C . ILE A 1 138 ? 17.215 14.265 41.602 1.00 12.06 670 ILE A C 1
ATOM 1119 O O . ILE A 1 138 ? 17.946 14.116 42.588 1.00 13.10 670 ILE A O 1
ATOM 1124 N N . ALA A 1 139 ? 15.902 14.309 41.709 1.00 10.91 671 ALA A N 1
ATOM 1125 C CA . ALA A 1 139 ? 15.236 14.311 43.016 1.00 10.77 671 ALA A CA 1
ATOM 1126 C C . ALA A 1 139 ? 15.215 12.907 43.597 1.00 11.12 671 ALA A C 1
ATOM 1127 O O . ALA A 1 139 ? 15.424 12.742 44.813 1.00 11.47 671 ALA A O 1
ATOM 1129 N N . PHE A 1 140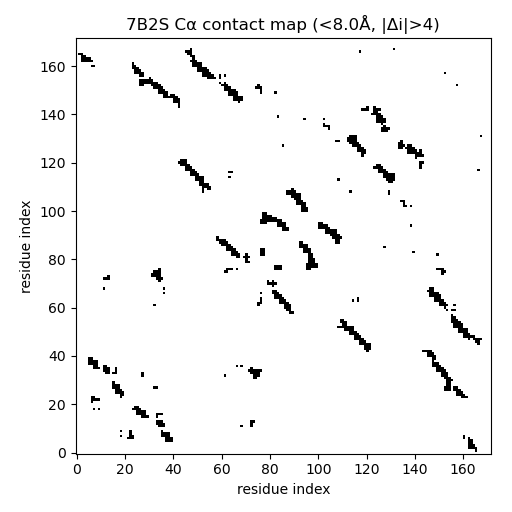 ? 14.875 11.924 42.772 1.00 10.76 672 PHE A N 1
ATOM 1130 C CA . PHE A 1 140 ? 14.698 10.539 43.228 1.00 10.98 672 PHE A CA 1
ATOM 1131 C C . PHE A 1 140 ? 15.220 9.618 42.159 1.00 10.95 672 PHE A C 1
ATOM 1132 O O . PHE A 1 140 ? 15.097 9.939 40.979 1.00 10.15 672 PHE A O 1
ATOM 1140 N N . ASP A 1 141 ? 15.780 8.484 42.571 1.00 11.94 673 ASP A N 1
ATOM 1141 C CA . ASP A 1 141 ? 16.503 7.542 41.683 1.00 12.65 673 ASP A CA 1
ATOM 1142 C C . ASP A 1 141 ? 16.001 6.098 41.804 1.00 13.26 673 ASP A C 1
ATOM 1143 O O . ASP A 1 141 ? 16.718 5.211 41.345 1.00 13.02 673 ASP A O 1
ATOM 1148 N N . ASN A 1 142 ? 14.820 5.835 42.341 1.00 14.00 674 ASN A N 1
ATOM 1149 C CA . ASN A 1 142 ? 14.292 4.444 42.377 1.00 15.78 674 ASN A CA 1
ATOM 1150 C C . ASN A 1 142 ? 12.834 4.484 41.899 1.00 16.06 674 ASN A C 1
ATOM 1151 O O . ASN A 1 142 ? 11.999 3.727 42.444 1.00 18.07 674 ASN A O 1
ATOM 1156 N N . VAL A 1 143 ? 12.615 5.162 40.792 1.00 15.89 675 VAL A N 1
ATOM 1157 C CA . VAL A 1 143 ? 11.285 5.245 40.126 1.00 16.72 675 VAL A CA 1
ATOM 1158 C C . VAL A 1 143 ? 10.931 3.935 39.489 1.00 17.79 675 VAL A C 1
ATOM 1159 O O . VAL A 1 143 ? 11.635 3.506 38.488 1.00 19.83 675 VAL A O 1
ATOM 1163 N N . GLU A 1 144 ? 9.844 3.325 39.921 1.00 16.97 676 GLU A N 1
ATOM 1164 C CA . GLU A 1 144 ? 9.322 2.173 39.188 1.00 18.86 676 GLU A CA 1
ATOM 1165 C C . GLU A 1 144 ? 7.854 1.965 39.529 1.00 17.36 676 GLU A C 1
ATOM 1166 O O . GLU A 1 144 ? 7.348 2.623 40.454 1.00 16.12 676 GLU A O 1
ATOM 1172 N N . GLY A 1 145 ? 7.187 1.155 38.728 1.00 16.28 677 GLY A N 1
ATOM 1173 C CA . GLY A 1 145 ? 5.779 0.794 38.927 1.00 15.22 677 GLY A CA 1
ATOM 1174 C C . GLY A 1 145 ? 4.891 1.786 38.218 1.00 13.50 677 GLY A C 1
ATOM 1175 O O . GLY A 1 145 ? 5.385 2.543 37.350 1.00 16.37 677 GLY A O 1
ATOM 1176 N N . LEU A 1 146 ? 3.648 1.838 38.604 1.00 12.11 678 LEU 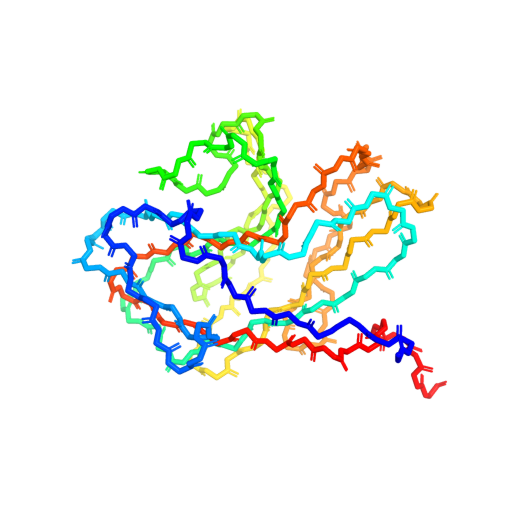A N 1
ATOM 1177 C CA . LEU A 1 146 ? 2.639 2.704 37.973 1.00 10.28 678 LEU A CA 1
ATOM 1178 C C . LEU A 1 146 ? 2.546 4.036 38.730 1.00 9.05 678 LEU A C 1
ATOM 1179 O O . LEU A 1 146 ? 2.281 4.028 39.941 1.00 8.41 678 LEU A O 1
ATOM 1184 N N . PHE A 1 147 ? 2.699 5.130 38.009 1.00 8.36 679 PHE A N 1
ATOM 1185 C CA . PHE A 1 147 ? 2.647 6.469 38.565 1.00 8.11 679 PHE A CA 1
ATOM 1186 C C . PHE A 1 147 ? 1.668 7.349 37.820 1.00 7.46 679 PHE A C 1
ATOM 1187 O O . PHE A 1 147 ? 1.618 7.293 36.616 1.00 8.48 679 PHE A O 1
ATOM 1195 N N . PHE A 1 148 ? 1.022 8.224 38.550 1.00 6.67 680 PHE A N 1
ATOM 1196 C CA . PHE A 1 148 ? 0.177 9.287 37.968 1.00 6.29 680 PHE A CA 1
ATOM 1197 C C . PHE A 1 148 ? 0.810 10.615 38.276 1.00 5.94 680 PHE A C 1
ATOM 1198 O O . PHE A 1 148 ? 1.248 10.844 39.425 1.00 6.03 680 PHE A O 1
ATOM 1206 N N . PRO A 1 149 ? 0.783 11.570 37.343 1.00 5.70 681 PRO A N 1
ATOM 1207 C CA . PRO A 1 149 ? 1.074 12.957 37.666 1.00 5.36 681 PRO A CA 1
ATOM 1208 C C . PRO A 1 149 ? 0.231 13.390 38.853 1.00 5.40 681 PRO A C 1
ATOM 1209 O O . PRO A 1 149 ? -0.945 13.034 38.944 1.00 6.02 681 PRO A O 1
ATOM 1213 N N . ALA A 1 150 ? 0.805 14.215 39.712 1.00 5.48 682 ALA A N 1
ATOM 1214 C CA . ALA A 1 150 ? 0.138 14.610 40.971 1.00 5.57 682 ALA A CA 1
ATOM 1215 C C . ALA A 1 150 ? 0.459 16.063 41.290 1.00 5.56 682 ALA A C 1
ATOM 1216 O O . ALA A 1 150 ? 1.580 16.531 41.063 1.00 5.36 682 ALA A O 1
ATOM 1218 N N . VAL A 1 151 ? -0.522 16.736 41.872 1.00 5.50 683 VAL A N 1
ATOM 1219 C CA A VAL A 1 151 ? -0.400 18.120 42.412 0.50 5.77 683 VAL A CA 1
ATOM 1220 C CA B VAL A 1 151 ? -0.313 18.080 42.469 0.50 6.13 683 VAL A CA 1
ATOM 1221 C C . VAL A 1 151 ? -1.063 18.150 43.784 1.00 6.13 683 VAL A C 1
ATOM 1222 O O . VAL A 1 151 ? -2.108 17.536 43.921 1.00 6.17 683 VAL A O 1
ATOM 1229 N N . SER A 1 152 ? -0.497 18.857 44.729 1.00 6.28 684 SER A N 1
ATOM 1230 C CA . SER A 1 152 ? -1.237 19.244 45.936 1.00 6.81 684 SER A CA 1
ATOM 1231 C C . SER A 1 152 ? -1.170 20.751 46.086 1.00 6.85 684 SER A C 1
ATOM 1232 O O . SER A 1 152 ? -0.127 21.355 45.792 1.00 7.05 684 SER A O 1
ATOM 1235 N N . LEU A 1 153 ? -2.254 21.365 46.488 1.00 6.97 685 LEU A N 1
ATOM 1236 C CA A LEU A 1 153 ? -2.280 22.833 46.689 0.50 7.37 685 LEU A CA 1
ATOM 1237 C CA B LEU A 1 153 ? -2.277 22.834 46.700 0.50 7.28 685 LEU A CA 1
ATOM 1238 C C . LEU A 1 153 ? -3.468 23.206 47.574 1.00 7.69 685 LEU A C 1
ATOM 1239 O O . LEU A 1 153 ? -4.314 22.360 47.882 1.00 7.94 685 LEU A O 1
ATOM 1248 N N . ASN A 1 154 ? -3.504 24.468 47.930 1.00 8.02 686 ASN A N 1
ATOM 1249 C CA . ASN A 1 154 ? -4.551 25.033 48.778 1.00 8.42 686 ASN A CA 1
ATOM 1250 C C . ASN A 1 154 ? -5.166 26.224 48.064 1.00 8.55 686 ASN A C 1
ATOM 1251 O O . ASN A 1 154 ? -4.828 26.491 46.907 1.00 8.46 686 ASN A O 1
ATOM 1256 N N . ARG A 1 155 ? -6.034 26.939 48.761 1.00 8.76 687 ARG A N 1
ATOM 1257 C CA A ARG A 1 155 ? -6.847 28.038 48.160 0.50 8.93 687 ARG A CA 1
ATOM 1258 C CA B ARG A 1 155 ? -6.837 28.026 48.140 0.50 9.15 687 ARG A CA 1
ATOM 1259 C C . ARG A 1 155 ? -5.964 29.230 47.731 1.00 9.17 687 ARG A C 1
ATOM 1260 O O . ARG A 1 155 ? -6.476 30.108 47.010 1.00 9.52 687 ARG A O 1
ATOM 1275 N N . ASN A 1 156 ? -4.682 29.283 48.099 1.00 8.95 688 ASN A N 1
ATOM 1276 C CA . ASN A 1 156 ? -3.803 30.395 47.705 1.00 9.34 688 ASN A CA 1
ATOM 1277 C C . ASN A 1 156 ? -3.118 30.148 46.348 1.00 9.12 688 ASN A C 1
ATOM 1278 O O . ASN A 1 156 ? -2.307 30.970 45.939 1.00 8.95 688 ASN A O 1
ATOM 1283 N N . VAL A 1 157 ? -3.375 29.011 45.717 1.00 8.69 689 VAL A N 1
ATOM 1284 C CA . VAL A 1 157 ? -2.700 28.654 44.443 1.00 8.81 689 VAL A CA 1
ATOM 1285 C C . VAL A 1 157 ? -3.720 28.152 43.444 1.00 8.65 689 VAL A C 1
ATOM 1286 O O . VAL A 1 157 ? -4.673 27.432 43.828 1.00 8.77 689 VAL A O 1
ATOM 1290 N N . GLN A 1 158 ? -3.505 28.494 42.179 1.00 8.11 690 GLN A N 1
ATOM 1291 C CA . GLN A 1 158 ? -4.209 27.861 41.056 1.00 8.50 690 GLN A CA 1
ATOM 1292 C C . GLN A 1 158 ? -3.139 27.469 40.056 1.00 7.87 690 GLN A C 1
ATOM 1293 O O . GLN A 1 158 ? -2.260 28.295 39.764 1.00 7.32 690 GLN A O 1
ATOM 1299 N N . VAL A 1 159 ? -3.228 26.281 39.494 1.00 7.17 691 VAL A N 1
ATOM 1300 C CA . VAL A 1 159 ? -2.306 25.884 38.404 1.00 7.40 691 VAL A CA 1
ATOM 1301 C C . VAL A 1 159 ? -3.090 25.320 37.233 1.00 6.61 691 VAL A C 1
ATOM 1302 O O . VAL A 1 159 ? -4.205 24.853 37.424 1.00 6.62 691 VAL A O 1
ATOM 1306 N N . THR A 1 160 ? -2.448 25.378 36.060 1.00 6.47 692 THR A N 1
ATOM 1307 C CA . THR A 1 160 ? -2.971 24.807 34.809 1.00 6.86 692 THR A CA 1
ATOM 1308 C C . THR A 1 160 ? -1.978 23.802 34.283 1.00 6.43 692 THR A C 1
ATOM 1309 O O . THR A 1 160 ? -0.800 24.099 34.200 1.00 6.97 692 THR A O 1
ATOM 1313 N N . LEU A 1 161 ? -2.484 22.637 33.941 1.00 6.05 693 LEU A N 1
ATOM 1314 C CA . LEU A 1 161 ? -1.729 21.501 33.422 1.00 6.60 693 LEU A CA 1
ATOM 1315 C C . LEU A 1 161 ? -1.522 21.640 31.922 1.00 7.45 693 LEU A C 1
ATOM 1316 O O . LEU A 1 161 ? -2.456 21.891 31.193 1.00 8.09 693 LEU A O 1
ATOM 1321 N N . HIS A 1 162 ? -0.275 21.511 31.494 1.00 7.83 694 HIS A N 1
ATOM 1322 C CA . HIS A 1 162 ? 0.123 21.487 30.089 1.00 8.56 694 HIS A CA 1
ATOM 1323 C C . HIS A 1 162 ? 0.758 20.152 29.756 1.00 8.34 694 HIS A C 1
ATOM 1324 O O . HIS A 1 162 ? 1.846 19.834 30.254 1.00 8.28 694 HIS A O 1
ATOM 1331 N N . THR A 1 163 ? 0.090 19.403 28.904 1.00 8.75 695 THR A N 1
ATOM 1332 C CA . THR A 1 163 ? 0.563 18.109 28.381 1.00 8.60 695 THR A CA 1
ATOM 1333 C C . THR A 1 163 ? 0.834 18.276 26.900 1.00 8.85 695 THR A C 1
ATOM 1334 O O . THR A 1 163 ? 1.087 19.400 26.424 1.00 9.45 695 THR A O 1
ATOM 1338 N N . GLY A 1 164 ? 0.904 17.173 26.180 1.00 9.02 696 GLY A N 1
ATOM 1339 C CA . GLY A 1 164 ? 1.338 17.180 24.786 1.00 9.05 696 GLY A CA 1
A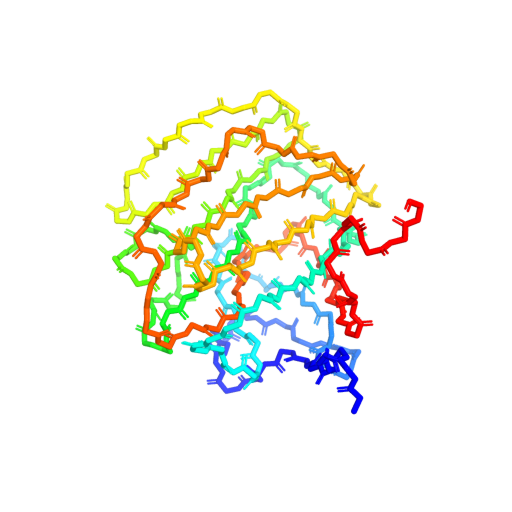TOM 1340 C C . GLY A 1 164 ? 2.764 17.733 24.604 1.00 9.24 696 GLY A C 1
ATOM 1341 O O . GLY A 1 164 ? 3.092 18.271 23.537 1.00 10.67 696 GLY A O 1
ATOM 1342 N N . LEU A 1 165 ? 3.612 17.556 25.592 1.00 9.08 697 LEU A N 1
ATOM 1343 C CA . LEU A 1 165 ? 5.008 18.052 25.509 1.00 9.44 697 LEU A CA 1
ATOM 1344 C C . LEU A 1 165 ? 5.979 16.909 25.284 1.00 9.63 697 LEU A C 1
ATOM 1345 O O . LEU A 1 165 ? 5.842 15.846 25.884 1.00 10.40 697 LEU A O 1
ATOM 1350 N N . PRO A 1 166 ? 7.016 17.139 24.503 1.00 10.22 698 PRO A N 1
ATOM 1351 C CA . PRO A 1 166 ? 8.166 16.237 24.456 1.00 10.94 698 PRO A CA 1
ATOM 1352 C C . PRO A 1 166 ? 9.139 16.530 25.615 1.00 11.45 698 PRO A C 1
ATOM 1353 O O . PRO A 1 166 ? 8.955 17.467 26.363 1.00 12.46 698 PRO A O 1
ATOM 1357 N N . VAL A 1 167 ? 10.180 15.702 25.756 1.00 13.48 699 VAL A N 1
ATOM 1358 C CA . VAL A 1 167 ? 11.213 15.908 26.803 1.00 14.37 699 VAL A CA 1
ATOM 1359 C C . VAL A 1 167 ? 11.924 17.267 26.620 1.00 14.82 699 VAL A C 1
ATOM 1360 O O . VAL A 1 167 ? 11.972 17.819 25.527 1.00 15.04 699 VAL A O 1
ATOM 1364 N N . PRO A 1 168 ? 12.406 17.923 27.702 1.00 15.92 700 PRO A N 1
ATOM 1365 C CA . PRO A 1 168 ? 12.991 19.270 27.583 1.00 18.56 700 PRO A CA 1
ATOM 1366 C C . PRO A 1 168 ? 14.139 19.433 26.588 1.00 22.59 700 PRO A C 1
ATOM 1367 O O . PRO A 1 168 ? 14.282 20.529 26.026 1.00 25.97 700 PRO A O 1
ATOM 1371 N N . ASP A 1 169 ? 14.908 18.396 26.356 1.00 22.85 701 ASP A N 1
ATOM 1372 C CA . ASP A 1 169 ? 16.075 18.476 25.439 1.00 26.69 701 ASP A CA 1
ATOM 1373 C C . ASP A 1 169 ? 15.651 18.137 24.008 1.00 24.39 701 ASP A C 1
ATOM 1374 O O . ASP A 1 169 ? 16.533 18.050 23.179 1.00 26.12 701 ASP A O 1
ATOM 1379 N N . PHE A 1 170 ? 14.348 17.997 23.700 1.00 21.92 702 PHE A N 1
ATOM 1380 C CA . PHE A 1 170 ? 13.909 17.387 22.409 1.00 21.44 702 PHE A CA 1
ATOM 1381 C C . PHE A 1 170 ? 14.436 18.208 21.220 1.00 24.42 702 PHE A C 1
ATOM 1382 O O . PHE A 1 170 ? 14.820 17.613 20.176 1.00 23.99 702 PHE A O 1
ATOM 1390 N N . TYR A 1 171 ? 14.350 19.534 21.311 1.00 27.14 703 TYR A N 1
ATOM 1391 C CA . TYR A 1 171 ? 14.771 20.456 20.223 1.00 31.37 703 TYR A CA 1
ATOM 1392 C C . TYR A 1 171 ? 16.227 20.850 20.425 1.00 36.29 703 TYR A C 1
ATOM 1393 O O . TYR A 1 171 ? 16.870 20.340 21.366 1.00 39.57 703 TYR A O 1
ATOM 1402 N N . SER A 1 172 ? 16.753 21.676 19.521 1.00 39.92 704 SER A N 1
ATOM 1403 C CA . SER A 1 172 ? 18.124 22.256 19.582 1.00 45.95 704 SER A CA 1
ATOM 1404 C C . SER A 1 172 ? 19.135 21.167 19.972 1.00 47.31 704 SER A C 1
ATOM 1405 O O . SER A 1 172 ? 19.127 20.070 19.413 1.00 47.64 704 SER A O 1
#

InterPro domains:
  IPR000315 B-box-type zinc finger [PF00643] (225-265)
  IPR000315 B-box-type zinc finger [PS50119] (163-212)
  IPR000315 B-box-type zinc finger [PS50119] (224-266)
  IPR000315 B-box-type zinc finger [SM00336] (163-212)
  IPR000315 B-box-type zinc finger [SM00336] (224-266)
  IPR001841 Zinc finger, RING-type [PS50089] (10-47)
  IPR001841 Zinc finger, RING-type [SM00184] (10-131)
  IPR001870 B30.2/SPRY domain [PS50188] (517-702)
  IPR003649 B-box, C-terminal [SM00502] (273-399)
  IPR003877 SPRY domain [PF00622] (579-697)
  IPR003877 SPRY domain [SM00449] (576-697)
  IPR003961 Fibronectin type III [PF00041] (455-528)
  IPR003961 Fibronectin type III [PS50853] (440-535)
  IPR003961 Fibronectin type III [SM00060] (439-522)
  IPR003961 Fibronectin type III [cd00063] (453-532)
  IPR013083 Zinc finger, RING/FYVE/PHD-type [G3DSA:3.30.40.10] (1-51)
  IPR013320 Concanavalin A-like lectin/glucanase domain superfamily [SSF49899] (504-701)
  IPR013783 Immunoglobulin-like fold [G3DSA:2.60.40.10] (434-536)
  IPR017903 COS domain [PS51262] (374-432)
  IPR017907 Zinc finger, RING-type, conserved site [PS00518] (25-34)

CATH classification: 2.60.120.920

Nearest PDB structures (foldseek):
  7b2s-assembly1_A  TM=1.006E+00  e=2.015E-35  Homo sapiens
  7qs5-assembly2_B  TM=9.963E-01  e=3.360E-29  Homo sapiens
  5f6k-assembly1_B  TM=8.645E-01  e=1.639E-12  Homo sapiens
  3toj-assembly1_A  TM=8.463E-01  e=2.469E-12  Homo sapiens
  7nsc-assembly1_A  TM=8.804E-01  e=3.531E-10  Homo sapiens

Foldseek 3Di:
DVWDDWAWDPVLWDPQWDADDNRFKIAGAAQAKFKIWIPDKDFAAKHKKKKAWQFAADWDWKKWFKFDSPPDGGHHAQCQQTGWIWTFTQFWIWIHHVNDTDFIFTGGDDHGKMKMWMQHNVQLFIWIDINLHTTGDTRDRNHGDMITIMIIHHNRTMIGIGTPDDDSVPDD